Prot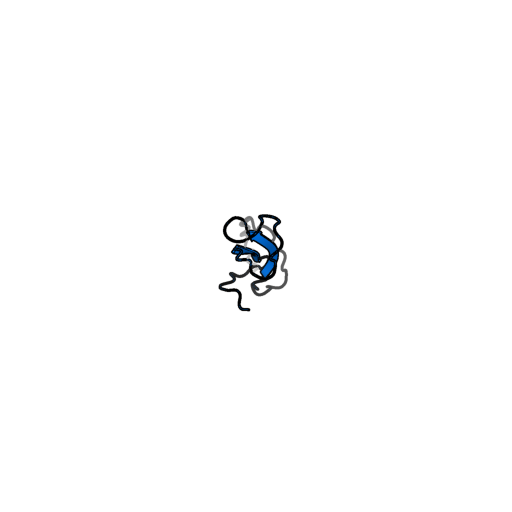ein AF-A0A1F5VTW7-F1 (afdb_monomer)

Secondary structure (DSSP, 8-state):
---------------------------EEEEEEEEE-TTTS-SSS---TT---EEEEEEEE-SSSPP-----

Sequence (72 aa):
MFILFLGFVPLLVCAAEEGEILDPVPNITFIQATVDDSTGGNNNAILEPGETAKIAVRVFNMGSATAWQVFG

Mean predicted aligned error: 12.65 Å

pLDDT: mean 81.62, std 19.64, range [38.06, 97.38]

Radius of gyration: 26.65 Å; Cα contacts (8 Å, |Δi|>4): 87; chains: 1; bounding box: 63×28×71 Å

Foldseek 3Di:
DDDDPPDDDPDPDPDPDPDPPPDFDWDKDWDDKWWAQPPFDDRPRDDDPRTDTDIDTDIDTPTRDDDDDDDD

Organism: NCBI:txid1817863

Solvent-accessible surface area (backbone atoms only — not comparable to full-atom values): 5074 Å² total; per-residue (Å²): 137,85,82,80,84,87,74,89,72,87,69,87,70,75,84,75,68,92,62,78,85,69,75,70,45,57,38,82,41,84,73,50,76,48,51,48,18,74,92,38,53,87,59,77,56,66,93,52,95,91,48,48,61,51,74,48,76,44,70,44,72,80,33,79,27,88,72,90,79,87,88,133

Structure (mmCIF, N/CA/C/O backbone):
data_AF-A0A1F5VTW7-F1
#
_entry.id   AF-A0A1F5VTW7-F1
#
loop_
_atom_site.group_PDB
_atom_site.id
_atom_site.type_symbol
_atom_site.label_atom_id
_atom_site.label_alt_id
_atom_site.label_comp_id
_atom_site.label_asym_id
_atom_site.label_entity_id
_atom_site.label_seq_id
_atom_site.pdbx_PDB_ins_code
_atom_site.Cartn_x
_atom_site.Cartn_y
_atom_site.Cartn_z
_atom_site.occupancy
_atom_site.B_iso_or_equiv
_atom_site.auth_seq_id
_atom_site.auth_comp_id
_atom_site.auth_asym_id
_atom_site.auth_atom_id
_atom_site.pdbx_PDB_model_num
ATOM 1 N N . MET A 1 1 ? 47.271 11.920 -51.676 1.00 49.78 1 MET A N 1
ATOM 2 C CA . MET A 1 1 ? 46.778 13.239 -51.230 1.00 49.78 1 MET A CA 1
ATOM 3 C C . MET A 1 1 ? 45.892 12.998 -50.015 1.00 49.78 1 MET A C 1
ATOM 5 O O . MET A 1 1 ? 44.735 12.642 -50.175 1.00 49.78 1 MET A O 1
ATOM 9 N N . PHE A 1 2 ? 46.479 13.032 -48.819 1.00 38.06 2 PHE A N 1
ATOM 10 C CA . PHE A 1 2 ? 45.776 12.850 -47.546 1.00 38.06 2 PHE A CA 1
ATOM 11 C C . PHE A 1 2 ? 45.124 14.185 -47.175 1.00 38.06 2 PHE A C 1
ATOM 13 O O . PHE A 1 2 ? 45.833 15.180 -47.056 1.00 38.06 2 PHE A O 1
ATOM 20 N N . ILE A 1 3 ? 43.802 14.225 -47.014 1.00 51.91 3 ILE A N 1
ATOM 21 C CA . ILE A 1 3 ? 43.128 15.396 -46.447 1.00 51.91 3 ILE A CA 1
ATOM 22 C C . ILE A 1 3 ? 42.985 15.133 -44.948 1.00 51.91 3 ILE A C 1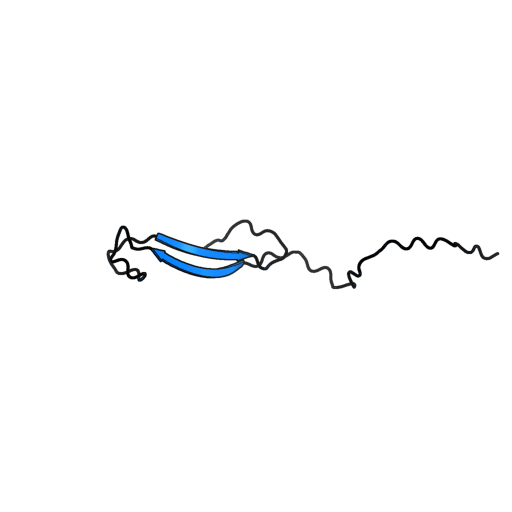
ATOM 24 O O . ILE A 1 3 ? 42.181 14.305 -44.528 1.00 51.91 3 ILE A O 1
ATOM 28 N N . LEU A 1 4 ? 43.817 15.811 -44.155 1.00 44.03 4 LEU A N 1
ATOM 29 C CA . LEU A 1 4 ? 43.661 15.905 -42.706 1.00 44.03 4 LEU A CA 1
ATOM 30 C C . LEU A 1 4 ? 42.388 16.716 -42.417 1.00 44.03 4 LEU A C 1
ATOM 32 O O . LEU A 1 4 ? 42.359 17.919 -42.668 1.00 44.03 4 LEU A O 1
ATOM 36 N N . PHE A 1 5 ? 41.354 16.086 -41.863 1.00 47.16 5 PHE A N 1
ATOM 37 C CA . PHE A 1 5 ? 40.274 16.819 -41.206 1.00 47.16 5 PHE A CA 1
ATOM 38 C C . PHE A 1 5 ? 40.701 17.124 -39.767 1.00 47.16 5 PHE A C 1
ATOM 40 O O . PHE A 1 5 ? 40.546 16.311 -38.859 1.00 47.16 5 PHE A O 1
ATOM 47 N N . LEU A 1 6 ? 41.285 18.307 -39.575 1.00 49.72 6 LEU A N 1
ATOM 48 C CA . LEU A 1 6 ? 41.433 18.933 -38.264 1.00 49.72 6 LEU A CA 1
ATOM 49 C C . LEU A 1 6 ? 40.096 19.580 -37.895 1.00 49.72 6 LEU A C 1
ATOM 51 O O . LEU A 1 6 ? 39.734 20.629 -38.419 1.00 49.72 6 LEU A O 1
ATOM 55 N N . GLY A 1 7 ? 39.367 18.934 -36.992 1.00 46.50 7 GLY A N 1
ATOM 56 C CA . GLY A 1 7 ? 38.126 19.444 -36.422 1.00 46.50 7 GLY A CA 1
ATOM 57 C C . GLY A 1 7 ? 37.932 18.887 -35.021 1.00 46.50 7 GLY A C 1
AT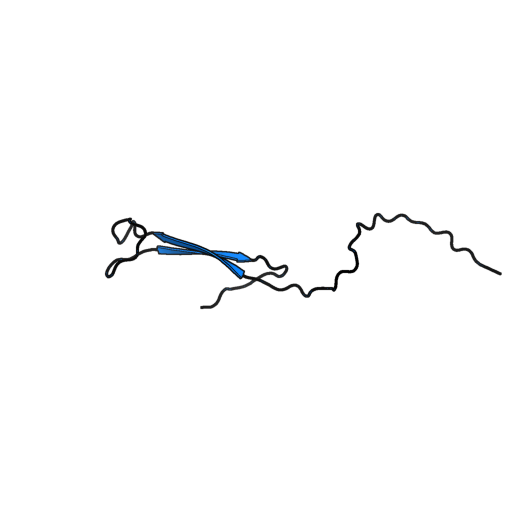OM 58 O O . GLY A 1 7 ? 37.067 18.049 -34.802 1.00 46.50 7 GLY A O 1
ATOM 59 N N . PHE A 1 8 ? 38.777 19.305 -34.078 1.00 54.88 8 PHE A N 1
ATOM 60 C CA . PHE A 1 8 ? 38.599 18.982 -32.665 1.00 54.88 8 PHE A CA 1
ATOM 61 C C . PHE A 1 8 ? 37.665 20.024 -32.044 1.00 54.88 8 PHE A C 1
ATOM 63 O O . PHE A 1 8 ? 38.096 21.105 -31.649 1.00 54.88 8 PHE A O 1
ATOM 70 N N . VAL A 1 9 ? 36.372 19.709 -32.003 1.00 53.50 9 VAL A N 1
ATOM 71 C CA . VAL A 1 9 ? 35.419 20.383 -31.117 1.00 53.50 9 VAL A CA 1
ATOM 72 C C . VAL A 1 9 ? 35.376 19.546 -29.840 1.00 53.50 9 VAL A C 1
ATOM 74 O O . VAL A 1 9 ? 34.857 18.430 -29.899 1.00 53.50 9 VAL A O 1
ATOM 77 N N . PRO A 1 10 ? 35.904 20.004 -28.689 1.00 48.59 10 PRO A N 1
ATOM 78 C CA . PRO A 1 10 ? 35.689 19.293 -27.442 1.00 48.59 10 PRO A CA 1
ATOM 79 C C . PRO A 1 10 ? 34.279 19.633 -26.964 1.00 48.59 10 PRO A C 1
ATOM 81 O O . PRO A 1 10 ? 34.073 20.528 -26.144 1.00 48.59 10 PRO A O 1
ATOM 84 N N . LEU A 1 11 ? 33.285 18.948 -27.529 1.00 47.94 11 LEU A N 1
ATOM 85 C CA . LEU A 1 11 ? 31.979 18.878 -26.902 1.00 47.94 11 LEU A CA 1
ATOM 86 C C . LEU A 1 11 ? 32.182 18.071 -25.621 1.00 47.94 11 LEU A C 1
ATOM 88 O O . LEU A 1 11 ? 32.658 16.938 -25.669 1.00 47.94 11 LEU A O 1
ATOM 92 N N . LEU A 1 12 ? 31.880 18.693 -24.486 1.00 48.72 12 LEU A N 1
ATOM 93 C CA . LEU A 1 12 ? 31.838 18.066 -23.175 1.00 48.72 12 LEU A CA 1
ATOM 94 C C . LEU A 1 12 ? 30.769 16.962 -23.203 1.00 48.72 12 LEU A C 1
ATOM 96 O O . LEU A 1 12 ? 29.629 17.174 -22.803 1.00 48.72 12 LEU A O 1
ATOM 100 N N . VAL A 1 13 ? 31.124 15.798 -23.741 1.00 50.44 13 VAL A N 1
ATOM 101 C CA . VAL A 1 13 ? 30.364 14.567 -23.575 1.00 50.44 13 VAL A CA 1
ATOM 102 C C . VAL A 1 13 ? 30.657 14.129 -22.150 1.00 50.44 13 VAL A C 1
ATOM 104 O O . VAL A 1 13 ? 31.752 13.658 -21.842 1.00 50.44 13 VAL A O 1
ATOM 107 N N . CYS A 1 14 ? 29.706 14.363 -21.246 1.00 54.50 14 CYS A N 1
ATOM 108 C CA . CYS A 1 14 ? 29.670 13.601 -20.011 1.00 54.50 14 CYS A CA 1
ATOM 109 C C . CYS A 1 14 ? 29.597 12.125 -20.415 1.00 54.50 14 CYS A C 1
ATOM 111 O O . CYS A 1 14 ? 28.761 11.747 -21.235 1.00 54.50 14 CYS A O 1
ATOM 113 N N . ALA A 1 15 ? 30.535 11.321 -19.922 1.00 51.38 15 ALA A N 1
ATOM 114 C CA . ALA A 1 15 ? 30.568 9.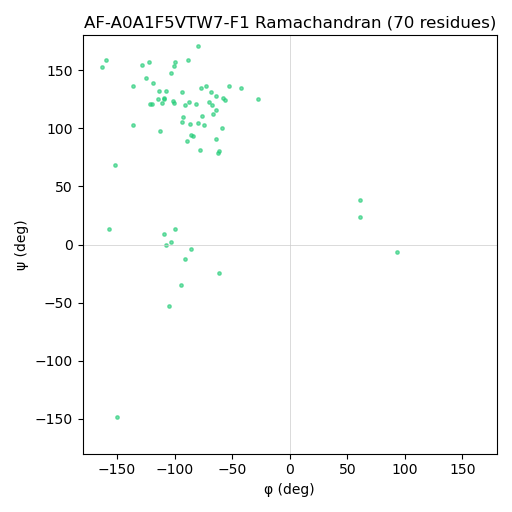897 -20.189 1.00 51.38 15 ALA A CA 1
ATOM 115 C C . ALA A 1 15 ? 29.253 9.269 -19.705 1.00 51.38 15 ALA A C 1
ATOM 117 O O . ALA A 1 15 ? 29.051 9.052 -18.515 1.00 51.38 15 ALA A O 1
ATOM 118 N N . ALA A 1 16 ? 28.338 9.015 -20.632 1.00 54.38 16 ALA A N 1
ATOM 119 C CA . ALA A 1 16 ? 27.504 7.838 -20.545 1.00 54.38 16 ALA A CA 1
ATOM 120 C C . ALA A 1 16 ? 28.297 6.769 -21.291 1.00 54.38 16 ALA A C 1
ATOM 122 O O . ALA A 1 16 ? 28.237 6.663 -22.514 1.00 54.38 16 ALA A O 1
ATOM 123 N N . GLU A 1 17 ? 29.156 6.080 -20.541 1.00 57.69 17 GLU A N 1
ATOM 124 C CA . GLU A 1 17 ? 29.688 4.779 -20.929 1.00 57.69 17 GLU A CA 1
ATOM 125 C C . GLU A 1 17 ? 28.549 3.936 -21.518 1.00 57.69 17 GLU A C 1
ATOM 127 O O . GLU A 1 17 ? 27.446 3.952 -20.970 1.00 57.69 17 GLU A O 1
ATOM 132 N N . GLU A 1 18 ? 28.796 3.268 -22.651 1.00 55.94 18 GLU A N 1
ATOM 133 C CA . GLU A 1 18 ? 27.819 2.421 -23.344 1.00 55.94 18 GLU A CA 1
ATOM 134 C C . GLU A 1 18 ? 27.407 1.246 -22.445 1.00 55.94 18 GLU A C 1
ATOM 136 O O . GLU A 1 18 ? 27.904 0.128 -22.545 1.00 55.94 18 GLU A O 1
ATOM 141 N N . GLY A 1 19 ? 26.517 1.528 -21.500 1.00 58.94 19 GLY A N 1
ATOM 142 C CA . GLY A 1 19 ? 25.676 0.553 -20.848 1.00 58.94 19 GLY A CA 1
ATOM 143 C C . GLY A 1 19 ? 24.558 0.215 -21.817 1.00 58.94 19 GLY A C 1
ATOM 144 O O . GLY A 1 19 ? 23.989 1.114 -22.438 1.00 58.94 19 GLY A O 1
ATOM 145 N N . GLU A 1 20 ? 24.282 -1.080 -21.959 1.00 63.72 20 GLU A N 1
ATOM 146 C CA . GLU A 1 20 ? 23.069 -1.619 -22.577 1.00 63.72 20 GLU A CA 1
ATOM 147 C C . GLU A 1 20 ? 21.905 -0.631 -22.418 1.00 63.72 20 GLU A C 1
ATOM 149 O O . GLU A 1 20 ? 21.617 -0.195 -21.299 1.00 63.72 20 GLU A O 1
ATOM 154 N N . ILE A 1 21 ? 21.258 -0.245 -23.524 1.00 73.44 21 ILE A N 1
ATOM 155 C CA . ILE A 1 21 ? 20.046 0.579 -23.472 1.00 73.44 21 ILE A CA 1
ATOM 156 C C . ILE A 1 21 ? 18.989 -0.279 -22.769 1.00 73.44 21 ILE A C 1
ATOM 158 O O . ILE A 1 21 ? 18.304 -1.080 -23.400 1.00 73.44 21 ILE A O 1
ATOM 162 N N . LEU A 1 22 ? 18.908 -0.175 -21.443 1.00 73.19 22 LEU A N 1
ATOM 163 C CA . LEU A 1 22 ? 17.865 -0.833 -20.679 1.00 73.19 22 LEU A CA 1
ATOM 164 C C . LEU A 1 22 ? 16.568 -0.106 -20.996 1.00 73.19 22 LEU A C 1
ATOM 166 O O . LEU A 1 22 ? 16.463 1.107 -20.782 1.00 73.19 22 LEU A O 1
ATOM 170 N N . ASP A 1 23 ? 15.587 -0.850 -21.499 1.00 87.06 23 ASP A N 1
ATOM 171 C CA . ASP A 1 23 ? 14.254 -0.307 -21.705 1.00 87.06 23 ASP A CA 1
ATOM 172 C C . ASP A 1 23 ? 13.760 0.319 -20.393 1.00 87.06 23 ASP A C 1
ATOM 174 O O . ASP A 1 23 ? 13.960 -0.253 -19.315 1.00 87.06 23 ASP A O 1
ATOM 178 N N . PRO A 1 24 ? 13.142 1.509 -20.431 1.00 90.00 24 PRO A N 1
ATOM 179 C CA . PRO A 1 24 ? 12.599 2.100 -19.227 1.00 90.00 24 PRO A CA 1
ATOM 180 C C . PRO A 1 24 ? 11.469 1.209 -18.701 1.00 90.00 24 PRO A C 1
ATOM 182 O O . PRO A 1 24 ? 10.429 1.060 -19.344 1.00 90.00 24 PRO A O 1
ATOM 185 N N . VAL A 1 25 ? 11.659 0.630 -17.512 1.00 93.19 25 VAL A N 1
ATOM 186 C CA . VAL A 1 25 ? 10.683 -0.265 -16.868 1.00 93.19 25 VAL A CA 1
ATOM 187 C C . VAL A 1 25 ? 10.130 0.393 -15.598 1.00 93.19 25 VAL A C 1
ATOM 189 O O . VAL A 1 25 ? 10.914 0.903 -14.789 1.00 93.19 25 VAL A O 1
ATOM 192 N N . PRO A 1 26 ? 8.799 0.419 -15.385 1.00 94.94 26 PRO A N 1
ATOM 193 C CA . PRO A 1 26 ? 8.228 0.814 -14.103 1.00 94.94 26 PRO A CA 1
ATOM 194 C C . PRO A 1 26 ? 8.451 -0.297 -13.067 1.00 94.94 26 PRO A C 1
ATOM 196 O O . PRO A 1 26 ? 8.224 -1.472 -13.349 1.00 94.94 26 PRO A O 1
ATOM 199 N N . ASN A 1 27 ? 8.855 0.062 -11.849 1.00 94.00 27 ASN A N 1
ATOM 200 C CA . ASN A 1 27 ? 9.078 -0.896 -10.764 1.00 94.00 27 ASN A CA 1
ATOM 201 C C . ASN A 1 27 ? 8.483 -0.348 -9.464 1.00 94.00 27 ASN A C 1
ATOM 203 O O . ASN A 1 27 ? 9.052 0.553 -8.848 1.00 94.00 27 ASN A O 1
ATOM 207 N N . ILE A 1 28 ? 7.315 -0.864 -9.076 1.00 95.38 28 ILE A N 1
ATOM 208 C CA . ILE A 1 28 ? 6.588 -0.410 -7.890 1.00 95.38 28 ILE A CA 1
ATOM 209 C C . ILE A 1 28 ? 6.988 -1.233 -6.671 1.00 95.38 28 ILE A C 1
ATOM 211 O O . ILE A 1 28 ? 6.733 -2.433 -6.599 1.00 95.38 28 ILE A O 1
ATOM 215 N N . THR A 1 29 ? 7.527 -0.545 -5.673 1.00 95.31 29 THR A N 1
ATOM 216 C CA . THR A 1 29 ? 7.924 -1.119 -4.391 1.00 95.31 29 THR A CA 1
ATOM 217 C C . THR A 1 29 ? 6.950 -0.682 -3.304 1.00 95.31 29 THR A C 1
ATOM 219 O O . THR A 1 29 ? 6.630 0.503 -3.168 1.00 95.31 29 THR A O 1
ATOM 222 N N . PHE A 1 30 ? 6.493 -1.640 -2.498 1.00 95.50 30 PHE A N 1
ATOM 223 C CA . PHE A 1 30 ? 5.751 -1.358 -1.274 1.00 95.50 30 PHE A CA 1
ATOM 224 C C . PHE A 1 30 ? 6.670 -0.708 -0.236 1.00 95.50 30 PHE A C 1
ATOM 226 O O . PHE A 1 30 ? 7.759 -1.210 0.031 1.00 95.50 30 PHE A O 1
ATOM 233 N N . ILE A 1 31 ? 6.219 0.390 0.368 1.00 97.38 31 ILE A N 1
ATOM 234 C CA . ILE A 1 31 ? 6.964 1.082 1.424 1.00 97.38 31 ILE A CA 1
ATOM 235 C C . ILE A 1 31 ? 6.343 0.796 2.786 1.00 97.38 31 ILE A C 1
ATOM 237 O O . ILE A 1 31 ? 7.043 0.406 3.717 1.00 97.38 31 ILE A O 1
ATOM 241 N N . GLN A 1 32 ? 5.037 1.027 2.917 1.00 97.19 32 GLN A N 1
ATOM 242 C CA . GLN A 1 32 ? 4.343 0.914 4.194 1.00 97.19 32 GLN A CA 1
ATOM 243 C C . GLN A 1 32 ? 2.831 0.817 3.991 1.00 97.19 32 GLN A C 1
ATOM 245 O O . GLN A 1 32 ? 2.285 1.374 3.038 1.00 97.19 32 GLN A O 1
ATOM 250 N N . ALA A 1 33 ? 2.161 0.174 4.943 1.00 95.81 33 ALA A N 1
ATOM 251 C CA . ALA A 1 33 ? 0.733 0.302 5.171 1.00 95.81 33 ALA A CA 1
ATOM 252 C C . ALA A 1 33 ? 0.510 0.861 6.579 1.00 95.81 33 ALA A C 1
ATOM 254 O O . ALA A 1 33 ? 1.206 0.471 7.519 1.00 95.81 33 ALA A O 1
ATOM 255 N N . THR A 1 34 ? -0.444 1.772 6.719 1.00 96.62 34 THR A N 1
ATOM 256 C CA . THR A 1 34 ? -0.870 2.314 8.011 1.00 96.62 34 THR A CA 1
ATOM 257 C C . THR A 1 34 ? -2.369 2.132 8.171 1.00 96.62 34 THR A C 1
ATOM 259 O O . THR A 1 34 ? -3.116 2.287 7.202 1.00 96.62 34 THR A O 1
ATOM 262 N N . VAL A 1 35 ? -2.793 1.847 9.398 1.00 97.38 35 VAL A N 1
ATOM 263 C CA . VAL A 1 35 ? -4.198 1.734 9.791 1.00 97.38 35 VAL A CA 1
ATOM 264 C C . VAL A 1 35 ? -4.516 2.917 10.699 1.00 97.38 35 VAL A C 1
ATOM 266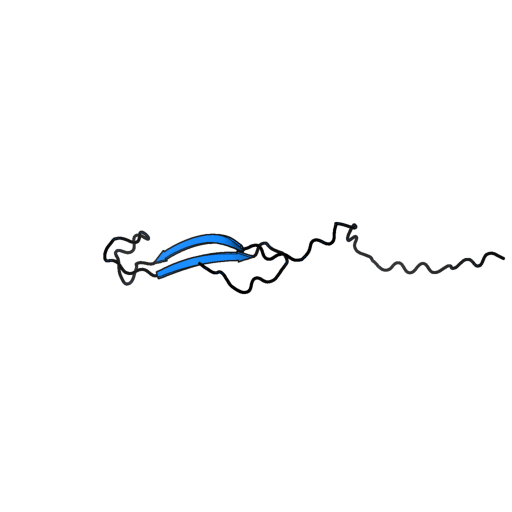 O O . VAL A 1 35 ? -3.845 3.113 11.707 1.00 97.38 35 VAL A O 1
ATOM 269 N N . ASP A 1 36 ? -5.500 3.719 10.304 1.00 96.81 36 ASP A N 1
ATOM 27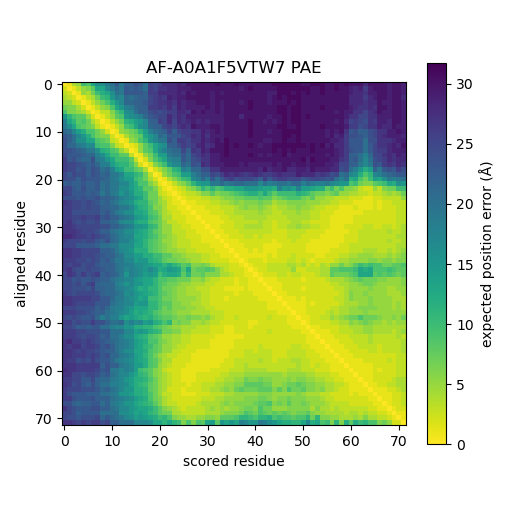0 C CA . ASP A 1 36 ? -6.069 4.804 11.105 1.00 96.81 36 ASP A CA 1
ATOM 271 C C . ASP A 1 36 ? -7.508 4.440 11.474 1.00 96.81 36 ASP A C 1
ATOM 273 O O . ASP A 1 36 ? -8.441 4.601 10.682 1.00 96.81 36 ASP A O 1
ATOM 277 N N . ASP A 1 37 ? -7.669 3.912 12.679 1.00 96.88 37 ASP A N 1
ATOM 278 C CA . ASP A 1 37 ? -8.934 3.509 13.286 1.00 96.88 37 ASP A CA 1
ATOM 279 C C . ASP A 1 37 ? -9.481 4.568 14.268 1.00 96.88 37 ASP A C 1
ATOM 281 O O . ASP A 1 37 ? -10.446 4.328 14.987 1.00 96.88 37 ASP A O 1
ATOM 285 N N . SER A 1 38 ? -8.942 5.794 14.256 1.00 95.94 38 SER A N 1
ATOM 286 C CA . SER A 1 38 ? -9.299 6.859 15.212 1.00 95.94 38 SER A CA 1
ATOM 287 C C . SER A 1 38 ? -10.771 7.298 15.188 1.00 95.94 38 SER A C 1
ATOM 289 O O . SER A 1 38 ? -11.274 7.847 16.166 1.00 95.94 38 SER A O 1
ATOM 291 N N . THR A 1 39 ? -11.469 7.098 14.065 1.00 91.25 39 THR A N 1
ATOM 292 C CA . THR A 1 39 ? -12.864 7.542 13.862 1.00 91.25 39 THR A CA 1
ATOM 293 C C . THR A 1 39 ? -13.871 6.377 13.876 1.00 91.25 39 THR A C 1
ATOM 295 O O . THR A 1 39 ? -15.071 6.607 13.740 1.00 91.25 39 THR A O 1
ATOM 298 N N . GLY A 1 40 ? -13.420 5.129 14.046 1.00 90.62 40 GLY A N 1
ATOM 299 C CA . GLY A 1 40 ? -14.285 3.943 13.957 1.00 90.62 40 GLY A CA 1
ATOM 300 C C . GLY A 1 40 ? -13.778 2.693 14.683 1.00 90.62 40 GLY A C 1
ATOM 301 O O . GLY A 1 40 ? -14.318 1.614 14.444 1.00 90.62 40 GLY A O 1
ATOM 302 N N . GLY A 1 41 ? -12.775 2.843 15.545 1.00 94.12 41 GLY A N 1
ATOM 303 C CA . GLY A 1 41 ? -12.172 1.798 16.367 1.00 94.12 41 GLY A CA 1
ATOM 304 C C . GLY A 1 41 ? -11.635 2.363 17.682 1.00 94.12 41 GLY A C 1
ATOM 305 O O . GLY A 1 41 ? -12.193 3.323 18.229 1.00 94.12 41 GLY A O 1
ATOM 306 N N . ASN A 1 42 ? -10.562 1.770 18.199 1.00 96.31 42 ASN A N 1
ATOM 307 C CA . ASN A 1 42 ? -9.997 2.080 19.515 1.00 96.31 42 ASN A CA 1
ATOM 308 C C . ASN A 1 42 ? -8.646 2.831 19.472 1.00 96.31 42 ASN A C 1
ATOM 310 O O . ASN A 1 42 ? -8.039 3.078 20.519 1.00 96.31 42 ASN A O 1
ATOM 314 N N . ASN A 1 43 ? -8.229 3.270 18.284 1.00 96.88 43 ASN A N 1
ATOM 315 C CA . ASN A 1 43 ? -7.020 4.039 18.003 1.00 96.88 43 ASN A CA 1
ATOM 316 C C . ASN A 1 43 ? -5.723 3.301 18.389 1.00 96.88 43 ASN A C 1
ATOM 318 O O . ASN A 1 43 ? -4.780 3.917 18.899 1.00 96.88 43 ASN A O 1
ATOM 322 N N . ASN A 1 44 ? -5.674 1.982 18.174 1.00 96.69 44 ASN A N 1
ATOM 323 C CA . ASN A 1 44 ? -4.499 1.149 18.459 1.00 96.69 44 ASN A CA 1
ATOM 324 C C . ASN A 1 44 ? -3.698 0.761 17.199 1.00 96.69 44 ASN A C 1
ATOM 326 O O . ASN A 1 44 ? -2.690 0.060 17.315 1.00 96.69 44 ASN A O 1
ATOM 330 N N . ALA A 1 45 ? -4.111 1.239 16.018 1.00 96.19 45 ALA A N 1
ATOM 331 C CA . ALA A 1 45 ? -3.519 0.917 14.719 1.00 96.19 45 ALA A CA 1
ATOM 33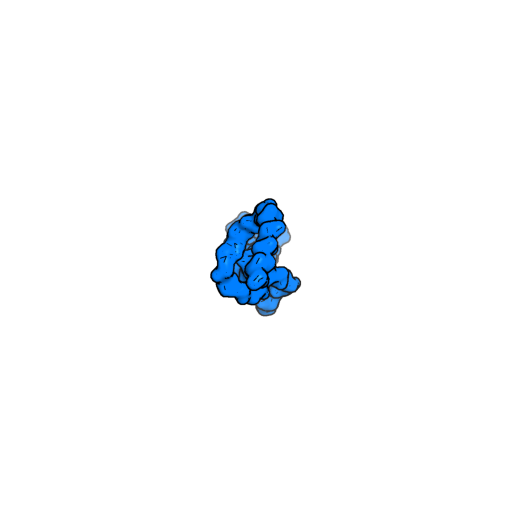2 C C . ALA A 1 45 ? -3.575 -0.580 14.336 1.00 96.19 45 ALA A C 1
ATOM 334 O O . ALA A 1 45 ? -2.791 -1.047 13.503 1.00 96.19 45 ALA A O 1
ATOM 335 N N . ILE A 1 46 ? -4.514 -1.332 14.909 1.00 95.75 46 ILE A N 1
ATOM 336 C CA . ILE A 1 46 ? -4.819 -2.728 14.599 1.00 95.75 46 ILE A CA 1
ATOM 337 C C . ILE A 1 46 ? -6.287 -2.772 14.181 1.00 95.75 46 ILE A C 1
ATOM 339 O O . ILE A 1 46 ? -7.160 -2.404 14.948 1.00 95.75 46 ILE A O 1
ATOM 343 N N . LEU A 1 47 ? -6.577 -3.229 12.960 1.00 95.25 47 LEU A N 1
ATOM 344 C CA . LEU A 1 47 ? -7.968 -3.360 12.524 1.00 95.25 47 LEU A CA 1
ATOM 345 C C . LEU A 1 47 ? -8.606 -4.596 13.169 1.00 95.25 47 LEU A C 1
ATOM 347 O O . LEU A 1 47 ? -8.266 -5.727 12.806 1.00 95.25 47 LEU A O 1
ATOM 351 N N . GLU A 1 48 ? -9.543 -4.382 14.089 1.00 95.81 48 GLU A N 1
ATOM 352 C CA . GLU A 1 48 ? -10.243 -5.450 14.803 1.00 95.81 48 GLU A CA 1
ATOM 353 C C . GLU A 1 48 ? -11.642 -5.732 14.207 1.00 95.81 48 GLU A C 1
ATOM 355 O O . GLU A 1 48 ? -12.235 -4.885 13.528 1.00 95.81 48 GLU A O 1
ATOM 360 N N . PRO A 1 49 ? -12.212 -6.941 14.409 1.00 96.56 49 PRO A N 1
ATOM 361 C CA . PRO A 1 49 ? -13.549 -7.253 13.914 1.00 96.56 49 PRO A CA 1
ATOM 362 C C . PRO A 1 49 ? -14.617 -6.292 14.449 1.00 96.56 49 PRO A C 1
ATOM 364 O O . PRO A 1 49 ? -14.802 -6.159 15.655 1.00 96.56 49 PRO A O 1
ATOM 367 N N . GLY A 1 50 ? -15.377 -5.690 13.532 1.00 95.38 50 GLY A N 1
ATOM 368 C CA . GLY A 1 50 ? -16.440 -4.733 13.856 1.00 95.38 50 GLY A CA 1
ATOM 369 C C . GLY A 1 50 ? -15.996 -3.269 13.846 1.00 95.38 50 GLY A C 1
ATOM 370 O O . GLY A 1 50 ? -16.855 -2.393 13.929 1.00 95.38 50 GLY A O 1
ATOM 371 N N . GLU A 1 51 ? -14.703 -2.995 13.684 1.00 96.88 51 GLU A N 1
ATOM 372 C CA . GLU A 1 51 ? -14.187 -1.635 13.547 1.00 96.88 51 GLU A CA 1
ATOM 373 C C . GLU A 1 51 ? -14.174 -1.161 12.090 1.00 96.88 51 GLU A C 1
ATOM 375 O O . GLU A 1 51 ? -14.185 -1.942 11.134 1.00 96.88 51 GLU A O 1
ATOM 380 N N . THR A 1 52 ? -14.143 0.159 11.914 1.00 95.81 52 THR A N 1
ATOM 381 C CA . THR A 1 52 ? -13.917 0.809 10.620 1.00 95.81 52 THR A CA 1
ATOM 382 C C . THR A 1 52 ? -12.670 1.677 10.698 1.00 95.81 52 THR A C 1
ATOM 384 O O . THR A 1 52 ? -12.618 2.626 11.477 1.00 95.81 52 THR A O 1
ATOM 387 N N . ALA A 1 53 ? -11.692 1.392 9.840 1.00 96.38 53 ALA A N 1
ATOM 388 C CA . ALA A 1 53 ? -10.441 2.135 9.765 1.00 96.38 53 ALA A CA 1
ATOM 389 C C . ALA A 1 53 ? -10.134 2.590 8.335 1.00 96.38 53 ALA A C 1
ATOM 391 O O . ALA A 1 53 ? -10.544 1.966 7.353 1.00 96.38 53 ALA A O 1
ATOM 392 N N . LYS A 1 54 ? -9.361 3.668 8.214 1.00 96.44 54 LYS A N 1
ATOM 393 C CA . LYS A 1 54 ? -8.745 4.091 6.956 1.00 96.44 54 LYS A CA 1
ATOM 394 C C . LYS A 1 54 ? -7.409 3.381 6.805 1.00 96.44 54 LYS A C 1
ATOM 396 O O . LYS A 1 54 ? -6.524 3.525 7.643 1.00 96.44 54 LYS A O 1
ATOM 401 N N . ILE A 1 55 ? -7.248 2.651 5.708 1.00 95.06 55 ILE A N 1
ATOM 402 C CA . ILE A 1 55 ? -5.972 2.030 5.354 1.00 95.06 55 ILE A CA 1
ATOM 403 C C . ILE A 1 55 ? -5.298 2.902 4.302 1.00 95.06 55 ILE A C 1
ATOM 405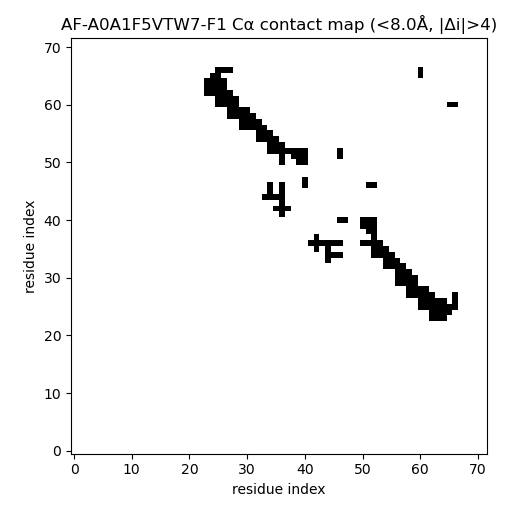 O O . ILE A 1 55 ? -5.859 3.137 3.232 1.00 95.06 55 ILE A O 1
ATOM 409 N N . ALA A 1 56 ? -4.089 3.371 4.599 1.00 95.00 56 ALA A N 1
ATOM 410 C CA . ALA A 1 56 ? -3.256 4.075 3.635 1.00 95.00 56 ALA A CA 1
ATOM 411 C C . ALA A 1 56 ? -2.070 3.191 3.251 1.00 95.00 56 ALA A C 1
ATOM 413 O O . ALA A 1 56 ? -1.326 2.724 4.114 1.00 95.00 56 ALA A O 1
ATOM 414 N N . VAL A 1 57 ? -1.888 2.969 1.950 1.00 94.94 57 VAL A N 1
ATOM 415 C CA . VAL A 1 57 ? -0.751 2.225 1.403 1.00 94.94 57 VAL A CA 1
ATOM 416 C C . VAL A 1 57 ? 0.162 3.199 0.682 1.00 94.94 57 VAL A C 1
ATOM 418 O O . VAL A 1 57 ? -0.260 3.925 -0.218 1.00 94.94 57 VAL A O 1
ATOM 421 N N . ARG A 1 58 ? 1.434 3.204 1.072 1.00 95.62 58 ARG A N 1
ATOM 422 C CA . ARG A 1 58 ? 2.475 3.981 0.415 1.00 95.62 58 ARG A CA 1
ATOM 423 C C . ARG A 1 58 ? 3.289 3.065 -0.483 1.00 95.62 58 ARG A C 1
ATOM 425 O O . ARG A 1 58 ? 3.882 2.089 -0.023 1.00 95.62 58 ARG A O 1
ATOM 432 N N . VAL A 1 59 ? 3.348 3.425 -1.757 1.00 95.44 59 VAL A N 1
ATOM 433 C CA . VAL A 1 59 ? 4.186 2.771 -2.763 1.00 95.44 59 VAL A CA 1
ATOM 434 C C . VAL A 1 59 ? 5.136 3.783 -3.386 1.00 95.44 59 VAL A C 1
ATOM 436 O O . VAL A 1 59 ? 4.882 4.989 -3.356 1.00 95.44 59 VAL A O 1
ATOM 439 N N . PHE A 1 60 ? 6.237 3.293 -3.943 1.00 95.44 60 PHE A N 1
ATOM 440 C CA . PHE A 1 60 ? 7.218 4.118 -4.632 1.00 95.44 60 PHE A CA 1
ATOM 441 C C . PHE A 1 60 ? 7.662 3.450 -5.931 1.00 95.44 60 PHE A C 1
ATOM 443 O O . PHE A 1 60 ? 7.921 2.249 -5.953 1.00 95.44 60 PHE A O 1
ATOM 450 N N . ASN A 1 61 ? 7.755 4.230 -7.008 1.00 95.81 61 ASN A N 1
ATOM 451 C CA . ASN A 1 61 ? 8.291 3.753 -8.275 1.00 95.81 61 ASN A CA 1
ATOM 452 C C . ASN A 1 61 ? 9.816 3.913 -8.276 1.00 95.81 61 ASN A C 1
ATOM 454 O O . ASN A 1 61 ? 10.317 5.023 -8.430 1.00 95.81 61 ASN A O 1
ATOM 458 N N . MET A 1 62 ? 10.534 2.807 -8.086 1.00 95.38 62 MET A N 1
ATOM 459 C CA . MET A 1 62 ? 11.998 2.734 -8.174 1.00 95.38 62 MET A CA 1
ATOM 460 C C . MET A 1 62 ? 12.494 2.516 -9.611 1.00 95.38 62 MET A C 1
ATOM 462 O O . MET A 1 62 ? 13.700 2.461 -9.839 1.00 95.38 62 MET A O 1
ATOM 466 N N . GLY A 1 63 ? 11.577 2.335 -10.564 1.00 92.94 63 GLY A N 1
ATOM 467 C CA . GLY A 1 63 ? 11.887 2.142 -11.974 1.00 92.94 63 GLY A CA 1
ATOM 468 C C . GLY A 1 63 ? 12.191 3.446 -12.706 1.00 92.94 63 GLY A C 1
ATOM 469 O O . GLY A 1 63 ? 11.973 4.545 -12.196 1.00 92.94 63 GLY A O 1
ATOM 470 N N . SER A 1 64 ? 12.671 3.314 -13.939 1.00 93.06 64 SER A N 1
ATOM 471 C CA . SER A 1 64 ? 13.009 4.438 -14.819 1.00 93.06 64 SER A CA 1
ATOM 472 C C . SER A 1 64 ? 11.849 4.881 -15.718 1.00 93.06 64 SER A C 1
ATOM 474 O O . SER A 1 64 ? 11.914 5.961 -16.302 1.00 93.06 64 SER A O 1
ATOM 476 N N . ALA A 1 65 ? 10.772 4.092 -15.813 1.00 94.50 65 ALA A N 1
ATOM 477 C CA . ALA A 1 65 ? 9.547 4.469 -16.526 1.00 94.50 65 ALA A CA 1
ATOM 478 C C . ALA A 1 65 ? 8.441 4.940 -15.578 1.00 94.50 65 ALA A C 1
ATOM 480 O O . ALA A 1 65 ? 8.343 4.487 -14.439 1.00 94.50 65 ALA A O 1
ATOM 481 N N . THR A 1 66 ? 7.542 5.789 -16.077 1.00 95.25 66 THR A N 1
ATOM 482 C CA . THR A 1 66 ? 6.319 6.192 -15.371 1.00 95.25 66 THR A CA 1
ATOM 483 C C . THR A 1 66 ? 5.387 4.997 -15.151 1.00 95.25 66 THR A C 1
ATOM 485 O O . THR A 1 66 ? 5.014 4.304 -16.095 1.00 95.25 66 THR A O 1
ATOM 488 N N . ALA A 1 67 ? 4.959 4.791 -13.906 1.00 94.56 67 ALA A N 1
ATOM 489 C CA . ALA A 1 67 ? 3.888 3.865 -13.562 1.00 94.56 67 ALA A CA 1
ATOM 490 C C . ALA A 1 67 ? 2.546 4.609 -13.502 1.00 94.56 67 ALA A C 1
ATOM 492 O O . ALA A 1 67 ? 2.448 5.657 -12.867 1.00 94.56 67 ALA A O 1
ATOM 493 N N . TRP A 1 68 ? 1.516 4.064 -14.151 1.00 93.44 68 TRP A N 1
ATOM 494 C CA . TRP A 1 68 ? 0.213 4.731 -14.280 1.00 93.44 68 TRP A CA 1
ATOM 495 C C . TRP A 1 68 ? -0.798 4.321 -13.212 1.00 93.44 68 TRP A C 1
ATOM 497 O O . TRP A 1 68 ? -1.615 5.135 -12.796 1.00 93.44 68 TRP A O 1
ATOM 507 N N . GLN A 1 69 ? -0.763 3.061 -12.781 1.00 90.00 69 GLN A N 1
ATOM 508 C CA . GLN A 1 69 ? -1.719 2.513 -11.825 1.00 90.00 69 GLN A CA 1
ATOM 509 C C . GLN A 1 69 ? -1.170 1.258 -11.152 1.00 90.00 69 GLN A C 1
ATOM 511 O O . GLN A 1 69 ? -0.279 0.592 -11.681 1.00 90.00 69 GLN A O 1
ATOM 516 N N . VAL A 1 70 ? -1.738 0.944 -9.992 1.00 86.44 70 VAL A N 1
ATOM 517 C CA . VAL A 1 70 ? -1.521 -0.303 -9.261 1.00 86.44 70 VAL A CA 1
ATOM 518 C C . VAL A 1 70 ? -2.854 -1.044 -9.254 1.00 86.44 70 VAL A C 1
ATOM 520 O O . VAL A 1 70 ? -3.864 -0.470 -8.853 1.00 86.44 70 VAL A O 1
ATOM 523 N N . PHE A 1 71 ? -2.855 -2.289 -9.725 1.00 84.25 71 PHE A N 1
ATOM 524 C CA . PHE A 1 71 ? -4.021 -3.173 -9.693 1.00 84.25 71 PHE A CA 1
ATOM 525 C C . PHE A 1 71 ? -3.880 -4.197 -8.567 1.00 84.25 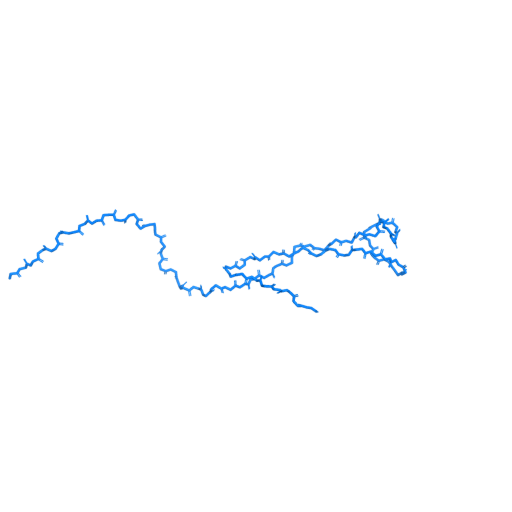71 PHE A C 1
ATOM 527 O O . PHE A 1 71 ? -2.765 -4.632 -8.270 1.00 84.25 71 PHE A O 1
ATOM 534 N N . GLY A 1 72 ? -5.009 -4.593 -7.981 1.00 69.06 72 GLY A N 1
ATOM 535 C CA . GLY A 1 72 ? -5.124 -5.609 -6.938 1.00 69.06 72 GLY A CA 1
ATOM 536 C C . GLY A 1 72 ? -6.563 -6.067 -6.785 1.00 69.06 72 GLY A C 1
ATOM 537 O O . GLY A 1 72 ? -7.461 -5.255 -7.109 1.00 69.06 72 GLY A O 1
#